Protein AF-H0JUV0-F1 (afdb_monomer_lite)

Organism: NCBI:txid1114960

Sequence (182 aa):
MLGAEAAGIVRSAPEGSGLTAGQRVAVLSIDGSWQQTVALPRELVFPLPDRVSLTAGAGMLMNYFTAHFALDERARYRAGETVLAHGAPGGRAVVLGFTGGSIPTVKVNRLLLKNISVVGAGWGEYLRTDPGYPARQWAALEPLLRDGTLVVPEPPSIPSTKLRQHCVRSRTVPRPARSRST

pLDDT: mean 79.39, std 16.78, range [32.88, 98.0]

Secondary structure (DSSP, 8-state):
---SEEEEE-----TTSS--TT-EEEEE-SS--SSS-----GGGEEEPPTTS-HHHHTTTHHHHHHHHIIIIIIT---TT----SS--TT-EEEEETTTTSSPPPP-HHHHHHTT-EEEEE-HHHHHHH-TTHHHHHHHHHHHHHHHTSSPPPPPPP--GGGHHHHHHHTT--PPPP-----

Radius of gyration: 19.92 Å; chains: 1; bounding box: 46×32×65 Å

Structure (mmCIF, N/CA/C/O backbone):
data_AF-H0JUV0-F1
#
_entry.id   AF-H0JUV0-F1
#
loop_
_atom_site.group_PDB
_atom_site.id
_atom_site.type_symbol
_atom_site.label_atom_id
_atom_site.label_alt_id
_atom_site.label_comp_id
_atom_site.label_asym_id
_atom_site.label_entity_id
_atom_site.label_seq_id
_atom_site.pdbx_PDB_ins_code
_atom_site.Cartn_x
_atom_site.Cartn_y
_atom_site.Cartn_z
_atom_site.occupancy
_atom_site.B_iso_or_equiv
_atom_site.auth_seq_id
_atom_site.auth_comp_id
_atom_site.auth_asym_id
_atom_site.auth_atom_id
_atom_site.pdbx_PDB_model_num
ATOM 1 N N . MET A 1 1 ? 19.197 -5.382 -0.660 1.00 59.19 1 MET A N 1
ATOM 2 C CA . MET A 1 1 ? 19.371 -3.975 -1.130 1.00 59.19 1 MET A CA 1
ATOM 3 C C . MET A 1 1 ? 18.237 -3.129 -0.536 1.00 59.19 1 MET A C 1
ATOM 5 O O . MET A 1 1 ? 17.328 -3.713 0.029 1.00 59.19 1 MET A O 1
ATOM 9 N N . LEU A 1 2 ? 18.273 -1.789 -0.553 1.00 80.00 2 LEU A N 1
ATOM 10 C CA . LEU A 1 2 ? 17.187 -0.978 0.044 1.00 80.00 2 LEU A CA 1
ATOM 11 C C . LEU A 1 2 ? 16.035 -0.746 -0.949 1.00 80.00 2 LEU A C 1
ATOM 13 O O . LEU A 1 2 ? 16.262 -0.747 -2.156 1.00 80.00 2 LEU A O 1
ATOM 17 N N . GLY A 1 3 ? 14.830 -0.518 -0.420 1.00 80.19 3 GLY A N 1
ATOM 18 C CA . GLY A 1 3 ? 13.626 -0.171 -1.184 1.00 80.19 3 GLY A CA 1
ATOM 19 C C . GLY A 1 3 ? 12.620 -1.316 -1.270 1.00 80.19 3 GLY A C 1
ATOM 20 O O . GLY A 1 3 ? 12.965 -2.382 -1.752 1.00 80.19 3 GLY A O 1
ATOM 21 N N . ALA A 1 4 ? 11.394 -1.098 -0.789 1.00 88.00 4 ALA A N 1
ATOM 22 C CA . ALA A 1 4 ? 10.350 -2.128 -0.750 1.00 88.00 4 ALA A CA 1
ATOM 23 C C . ALA A 1 4 ? 9.384 -2.060 -1.944 1.00 88.00 4 ALA A C 1
ATOM 25 O O . ALA A 1 4 ? 8.810 -3.070 -2.348 1.00 88.00 4 ALA A O 1
ATOM 26 N N . GLU A 1 5 ? 9.243 -0.885 -2.548 1.00 92.69 5 GLU A N 1
ATOM 27 C CA . GLU A 1 5 ? 8.343 -0.605 -3.664 1.00 92.69 5 GLU A CA 1
ATOM 28 C C . GLU A 1 5 ? 8.949 0.463 -4.582 1.00 92.69 5 GLU A C 1
ATOM 30 O O . GLU A 1 5 ? 9.903 1.151 -4.199 1.00 92.69 5 GLU A O 1
ATOM 35 N N . ALA A 1 6 ? 8.448 0.554 -5.811 1.00 94.56 6 ALA A N 1
ATOM 36 C CA . ALA A 1 6 ? 8.805 1.593 -6.775 1.00 94.56 6 ALA A CA 1
ATOM 37 C C . ALA A 1 6 ? 7.724 1.722 -7.853 1.00 94.56 6 ALA A C 1
ATOM 39 O O . ALA A 1 6 ? 6.806 0.910 -7.932 1.00 94.56 6 ALA A O 1
ATOM 40 N N . ALA A 1 7 ? 7.868 2.713 -8.728 1.00 96.50 7 ALA A N 1
ATOM 41 C CA . ALA A 1 7 ? 7.126 2.785 -9.976 1.00 96.50 7 ALA A CA 1
ATOM 42 C C . ALA A 1 7 ? 8.050 3.173 -11.127 1.00 96.50 7 ALA A C 1
ATOM 44 O O . ALA A 1 7 ? 9.085 3.816 -10.935 1.00 96.50 7 ALA A O 1
ATOM 45 N N . GLY A 1 8 ? 7.683 2.754 -12.331 1.00 96.31 8 GLY A N 1
ATOM 46 C CA . GLY A 1 8 ? 8.484 2.975 -13.522 1.00 96.31 8 GLY A CA 1
ATOM 47 C C . GLY A 1 8 ? 7.787 2.510 -14.790 1.00 96.31 8 GLY A C 1
ATOM 48 O O . GLY A 1 8 ? 6.564 2.392 -14.852 1.00 96.31 8 GLY A O 1
ATOM 49 N N . ILE A 1 9 ? 8.603 2.264 -15.809 1.00 97.94 9 ILE A N 1
ATOM 50 C CA . ILE A 1 9 ? 8.167 1.835 -17.132 1.00 97.94 9 ILE A CA 1
ATOM 51 C C . ILE A 1 9 ? 8.673 0.419 -17.388 1.00 97.94 9 ILE A C 1
ATOM 53 O O . ILE A 1 9 ? 9.847 0.121 -17.148 1.00 97.94 9 ILE A O 1
ATOM 57 N N . VAL A 1 10 ? 7.803 -0.445 -17.904 1.00 97.62 10 VAL A N 1
ATOM 58 C CA . VAL A 1 10 ? 8.180 -1.790 -18.340 1.00 97.62 10 VAL A CA 1
ATOM 59 C C . VAL A 1 10 ? 9.191 -1.672 -19.479 1.00 97.62 10 VAL A C 1
ATOM 61 O O . VAL A 1 10 ? 8.885 -1.152 -20.550 1.00 97.62 10 VAL A O 1
ATOM 64 N N . ARG A 1 11 ? 10.406 -2.176 -19.251 1.00 97.00 11 ARG A N 1
ATOM 65 C CA . ARG A 1 11 ? 11.440 -2.289 -20.291 1.00 97.00 11 ARG A CA 1
ATOM 66 C C . ARG A 1 11 ? 11.145 -3.455 -21.237 1.00 97.00 11 ARG A C 1
ATOM 68 O O . ARG A 1 11 ? 11.252 -3.311 -22.447 1.00 97.00 11 ARG A O 1
ATOM 75 N N . SER A 1 12 ? 10.789 -4.602 -20.670 1.00 96.38 12 SER A N 1
ATOM 76 C CA . SER A 1 12 ? 10.478 -5.845 -21.375 1.00 96.38 12 SER A CA 1
ATOM 77 C C . SER A 1 12 ? 9.688 -6.763 -20.447 1.00 96.38 12 SER A C 1
ATOM 79 O O . SER A 1 12 ? 9.894 -6.719 -19.233 1.00 96.38 12 SER A O 1
ATOM 81 N N . ALA A 1 13 ? 8.837 -7.617 -21.008 1.00 95.19 13 ALA A N 1
ATOM 82 C CA . ALA A 1 13 ? 8.110 -8.638 -20.265 1.00 95.19 13 ALA A CA 1
ATOM 83 C C . ALA A 1 13 ? 7.987 -9.919 -21.111 1.00 95.19 13 ALA A C 1
ATOM 85 O O . ALA A 1 13 ? 7.969 -9.816 -22.340 1.00 95.19 13 ALA A O 1
ATOM 86 N N . PRO A 1 14 ? 7.912 -11.109 -20.487 1.00 93.19 14 PRO A N 1
ATOM 87 C CA . PRO A 1 14 ? 7.635 -12.348 -21.205 1.00 93.19 14 PRO A CA 1
ATOM 88 C C . PRO A 1 14 ? 6.289 -12.294 -21.934 1.00 93.19 14 PRO A C 1
ATOM 90 O O . PRO A 1 14 ? 5.345 -11.638 -21.476 1.00 93.19 14 PRO A O 1
ATOM 93 N N . GLU A 1 15 ? 6.186 -13.023 -23.043 1.00 92.38 15 GLU A N 1
ATOM 94 C CA . GLU A 1 15 ? 4.919 -13.220 -23.745 1.00 92.38 15 GLU A CA 1
ATOM 95 C C . GLU A 1 15 ? 3.877 -13.862 -22.811 1.00 92.38 15 GLU A C 1
ATOM 97 O O . GLU A 1 15 ? 4.215 -14.627 -21.909 1.00 92.38 15 GLU A O 1
ATOM 102 N N . GLY A 1 16 ? 2.605 -13.488 -22.962 1.00 91.00 16 GLY A N 1
ATOM 103 C CA . GLY A 1 16 ? 1.523 -13.966 -22.093 1.00 91.00 16 GLY A CA 1
ATOM 104 C C . GLY A 1 16 ? 1.468 -13.328 -20.697 1.00 91.00 16 GLY A C 1
ATOM 105 O O . GLY A 1 16 ? 0.508 -13.556 -19.968 1.00 91.00 16 GLY A O 1
ATOM 106 N N . SER A 1 17 ? 2.425 -12.467 -20.324 1.00 91.75 17 SER A N 1
ATOM 107 C CA . SER A 1 17 ? 2.392 -11.755 -19.033 1.00 91.75 17 SER A CA 1
ATOM 108 C C . SER A 1 17 ? 1.276 -10.705 -18.930 1.00 91.75 17 SER A C 1
ATOM 110 O O . SER A 1 17 ? 0.960 -10.238 -17.835 1.00 91.75 17 SER A O 1
ATOM 112 N N . GLY A 1 18 ? 0.689 -10.284 -20.054 1.00 93.25 18 GLY A N 1
ATOM 113 C CA . GLY A 1 18 ? -0.267 -9.173 -20.095 1.00 93.25 18 GLY A CA 1
ATOM 114 C C . GLY A 1 18 ? 0.359 -7.806 -19.783 1.00 93.25 18 GLY A C 1
ATOM 115 O O . GLY A 1 18 ? -0.373 -6.869 -19.473 1.00 93.25 18 GLY A O 1
ATOM 116 N N . LEU A 1 19 ? 1.693 -7.699 -19.830 1.00 95.25 19 LEU A N 1
ATOM 117 C CA . LEU A 1 19 ? 2.434 -6.443 -19.735 1.00 95.25 19 LEU A CA 1
ATOM 118 C C . LEU A 1 19 ? 3.087 -6.115 -21.077 1.00 95.25 19 LEU A C 1
ATOM 120 O O . LEU A 1 19 ? 3.585 -7.005 -21.766 1.00 95.25 19 LEU A O 1
ATOM 124 N N . THR A 1 20 ? 3.142 -4.832 -21.420 1.00 95.50 20 THR A N 1
ATOM 125 C CA . THR A 1 20 ? 3.780 -4.354 -22.656 1.00 95.50 20 THR A CA 1
ATOM 126 C C . THR A 1 20 ? 4.943 -3.420 -22.352 1.00 95.50 20 THR A C 1
ATOM 128 O O . THR A 1 20 ? 4.887 -2.631 -21.410 1.00 95.50 20 THR A O 1
ATOM 131 N N . ALA A 1 21 ? 6.001 -3.458 -23.167 1.00 96.38 21 ALA A N 1
ATOM 132 C CA . ALA A 1 21 ? 7.071 -2.466 -23.077 1.00 96.38 21 ALA A CA 1
ATOM 133 C C . ALA A 1 21 ? 6.501 -1.041 -23.219 1.00 96.38 21 ALA A C 1
ATOM 135 O O . ALA A 1 21 ? 5.578 -0.810 -23.999 1.00 96.38 21 ALA A O 1
ATOM 136 N N . GLY A 1 22 ? 7.015 -0.093 -22.435 1.00 96.44 22 GLY A N 1
ATOM 137 C CA . GLY A 1 22 ? 6.479 1.270 -22.363 1.00 96.44 22 GLY A CA 1
ATOM 138 C C . GLY A 1 22 ? 5.310 1.448 -21.384 1.00 96.44 22 GLY A C 1
ATOM 139 O O . GLY A 1 22 ? 4.966 2.582 -21.055 1.00 96.44 22 GLY A O 1
ATOM 140 N N . GLN A 1 23 ? 4.731 0.364 -20.858 1.00 97.31 23 GLN A N 1
ATOM 141 C CA . GLN A 1 23 ? 3.633 0.447 -19.898 1.00 97.31 23 GLN A CA 1
ATOM 142 C C . GLN A 1 23 ? 4.101 0.987 -18.545 1.00 97.31 23 GLN A C 1
ATOM 144 O O . GLN A 1 23 ? 5.154 0.608 -18.029 1.00 97.31 23 GLN A O 1
ATOM 149 N N . ARG A 1 24 ? 3.280 1.852 -17.949 1.00 98.00 24 ARG A N 1
ATOM 150 C CA . ARG A 1 24 ? 3.493 2.417 -16.615 1.00 98.00 24 ARG A CA 1
ATOM 151 C C . ARG A 1 24 ? 3.074 1.397 -15.564 1.00 98.00 24 ARG A C 1
ATOM 153 O O . ARG A 1 24 ? 1.977 0.846 -15.647 1.00 98.00 24 ARG A O 1
ATOM 160 N N . VAL A 1 25 ? 3.935 1.144 -14.586 1.00 97.81 25 VAL A N 1
ATOM 161 C CA . VAL A 1 25 ? 3.686 0.157 -13.529 1.00 97.81 25 VAL A CA 1
ATOM 162 C C . VAL A 1 25 ? 4.175 0.652 -12.174 1.00 97.81 25 VAL A C 1
ATOM 164 O O . VAL A 1 25 ? 5.188 1.347 -12.088 1.00 97.81 25 VAL A O 1
ATOM 167 N N . ALA A 1 26 ? 3.475 0.252 -11.117 1.00 97.06 26 ALA A N 1
ATOM 168 C CA . ALA A 1 26 ? 4.000 0.222 -9.758 1.00 97.06 26 ALA A CA 1
ATOM 169 C C . ALA A 1 26 ? 4.385 -1.221 -9.409 1.00 97.06 26 ALA A C 1
ATOM 171 O O . ALA A 1 26 ? 3.812 -2.172 -9.945 1.00 97.06 26 ALA A O 1
ATOM 172 N N . VAL A 1 27 ? 5.378 -1.399 -8.542 1.00 95.88 27 VAL A N 1
ATOM 173 C CA . VAL A 1 27 ? 5.924 -2.718 -8.223 1.00 95.88 27 VAL A CA 1
ATOM 174 C C . VAL A 1 27 ? 6.177 -2.908 -6.736 1.00 95.88 27 VAL A C 1
ATOM 176 O O . VAL A 1 27 ? 6.654 -1.998 -6.053 1.00 95.88 27 VAL A O 1
ATOM 179 N N . LEU A 1 28 ? 5.915 -4.122 -6.254 1.00 92.00 28 LEU A N 1
ATOM 180 C CA . LEU A 1 28 ? 6.365 -4.596 -4.948 1.00 92.00 28 LEU A CA 1
ATOM 181 C C . LEU A 1 28 ? 7.639 -5.419 -5.127 1.00 92.00 28 LEU A C 1
ATOM 183 O O . LEU A 1 28 ? 7.679 -6.372 -5.892 1.00 92.00 28 LEU A O 1
ATOM 187 N N . SER A 1 29 ? 8.686 -5.063 -4.399 1.00 85.12 29 SER A N 1
ATOM 188 C CA . SER A 1 29 ? 9.952 -5.811 -4.400 1.00 85.12 29 SER A CA 1
ATOM 189 C C . SER A 1 29 ? 10.299 -6.370 -3.025 1.00 85.12 29 SER A C 1
ATOM 191 O O . SER A 1 29 ? 11.038 -7.342 -2.941 1.00 85.12 29 SER A O 1
ATOM 193 N N . ILE A 1 30 ? 9.721 -5.796 -1.958 1.00 73.62 30 ILE A N 1
ATOM 194 C CA . ILE A 1 30 ? 10.026 -6.042 -0.538 1.00 73.62 30 ILE A CA 1
ATOM 195 C C . ILE A 1 30 ? 11.449 -5.596 -0.164 1.00 73.62 30 ILE A C 1
ATOM 197 O O . ILE A 1 30 ? 11.623 -4.925 0.857 1.00 73.62 30 ILE A O 1
ATOM 201 N N . ASP A 1 31 ? 12.436 -5.857 -1.017 1.00 79.94 31 ASP A N 1
ATOM 202 C CA . ASP A 1 31 ? 13.761 -5.264 -0.968 1.00 79.94 31 ASP A CA 1
ATOM 203 C C . ASP A 1 31 ? 14.329 -4.965 -2.372 1.00 79.94 31 ASP A C 1
ATOM 205 O O . ASP A 1 31 ? 13.931 -5.515 -3.395 1.00 79.94 31 ASP A O 1
ATOM 209 N N . GLY A 1 32 ? 15.292 -4.048 -2.417 1.00 83.88 32 GLY A N 1
ATOM 210 C CA . GLY A 1 32 ? 16.086 -3.781 -3.606 1.00 83.88 32 GLY A CA 1
ATOM 211 C C . GLY A 1 32 ? 15.534 -2.817 -4.645 1.00 83.88 32 GLY A C 1
ATOM 212 O O . GLY A 1 32 ? 16.269 -2.543 -5.583 1.00 83.88 32 GLY A O 1
ATOM 213 N N . SER A 1 33 ? 14.357 -2.206 -4.508 1.00 87.31 33 SER A N 1
ATOM 214 C CA . SER A 1 33 ? 13.855 -1.283 -5.546 1.00 87.31 33 SER A CA 1
ATOM 215 C C . SER A 1 33 ? 14.682 -0.004 -5.775 1.00 87.31 33 SER A C 1
ATOM 217 O O . SER A 1 33 ? 14.463 0.681 -6.774 1.00 87.31 33 SER A O 1
ATOM 219 N N . TRP A 1 34 ? 15.645 0.342 -4.910 1.00 88.38 34 TRP A N 1
ATOM 220 C CA . TRP A 1 34 ? 16.494 1.537 -5.065 1.00 88.38 34 TRP A CA 1
ATOM 221 C C . TRP A 1 34 ? 17.596 1.357 -6.118 1.00 88.38 34 TRP A C 1
ATOM 223 O O . TRP A 1 34 ? 18.791 1.333 -5.816 1.00 88.38 34 TRP A O 1
ATOM 233 N N . GLN A 1 35 ? 17.177 1.238 -7.371 1.00 87.88 35 GLN A N 1
ATOM 234 C CA . GLN A 1 35 ? 18.019 0.954 -8.527 1.00 87.88 35 GLN A CA 1
ATOM 235 C C . GLN A 1 35 ? 17.319 1.395 -9.816 1.00 87.88 35 GLN A C 1
ATOM 237 O O . GLN A 1 35 ? 16.124 1.670 -9.829 1.00 87.88 35 GLN A O 1
ATOM 242 N N . GLN A 1 36 ? 18.063 1.467 -10.920 1.00 88.88 36 GLN A N 1
ATOM 243 C CA . GLN A 1 36 ? 17.510 1.915 -12.204 1.00 88.88 36 GLN A CA 1
ATOM 244 C C . GLN A 1 36 ? 16.679 0.845 -12.919 1.00 88.88 36 GLN A C 1
ATOM 246 O O . GLN A 1 36 ? 15.925 1.157 -13.838 1.00 88.88 36 GLN A O 1
ATOM 251 N N . THR A 1 37 ? 16.854 -0.432 -12.586 1.00 91.62 37 THR A N 1
ATOM 252 C CA . THR A 1 37 ? 16.128 -1.540 -13.214 1.00 91.62 37 THR A CA 1
ATOM 253 C C . THR A 1 37 ? 15.977 -2.666 -12.205 1.00 91.62 37 THR A C 1
ATOM 255 O O . THR A 1 37 ? 16.928 -2.989 -11.501 1.00 91.62 37 THR A O 1
ATOM 258 N N . VAL A 1 38 ? 14.781 -3.246 -12.145 1.00 93.31 38 VAL A N 1
ATOM 259 C CA . VAL A 1 38 ? 14.446 -4.383 -11.288 1.00 93.31 38 VAL A CA 1
ATOM 260 C C . VAL A 1 38 ? 13.676 -5.408 -12.119 1.00 93.31 38 VAL A C 1
ATOM 262 O O . VAL A 1 38 ? 12.861 -5.031 -12.961 1.00 93.31 38 VAL A O 1
ATOM 265 N N . ALA A 1 39 ? 13.960 -6.691 -11.909 1.00 92.81 39 ALA A N 1
ATOM 266 C CA . ALA A 1 39 ? 13.211 -7.797 -12.491 1.00 92.81 39 ALA A CA 1
ATOM 267 C C . ALA A 1 39 ? 12.357 -8.425 -11.389 1.00 92.81 39 ALA A C 1
ATOM 269 O O . ALA A 1 39 ? 12.876 -8.742 -10.320 1.00 92.81 39 ALA A O 1
ATOM 270 N N . LEU A 1 40 ? 11.056 -8.560 -11.636 1.00 92.44 40 LEU A N 1
ATOM 271 C CA . LEU A 1 40 ? 10.093 -9.042 -10.653 1.00 92.44 40 LEU A CA 1
ATOM 272 C C . LEU A 1 40 ? 9.132 -10.041 -11.295 1.00 92.44 40 LEU A C 1
ATOM 274 O O . LEU A 1 40 ? 8.855 -9.935 -12.494 1.00 92.44 40 LEU A O 1
ATOM 278 N N . PRO A 1 41 ? 8.610 -10.991 -10.505 1.00 91.62 41 PRO A N 1
ATOM 279 C CA . PRO A 1 41 ? 7.530 -11.855 -10.951 1.00 91.62 41 PRO A CA 1
ATOM 280 C C . PRO A 1 41 ? 6.273 -11.014 -11.239 1.00 91.62 41 PRO A C 1
ATOM 282 O O . PRO A 1 41 ? 6.041 -9.971 -10.619 1.00 91.62 41 PRO A O 1
ATOM 285 N N . ARG A 1 42 ? 5.468 -11.445 -12.217 1.00 91.31 42 ARG A N 1
ATOM 286 C CA . ARG A 1 42 ? 4.319 -10.693 -12.759 1.00 91.31 42 ARG A CA 1
ATOM 287 C C . ARG A 1 42 ? 3.268 -10.363 -11.692 1.00 91.31 42 ARG A C 1
ATOM 289 O O . ARG A 1 42 ? 2.547 -9.373 -11.810 1.00 91.31 42 ARG A O 1
ATOM 296 N N . GLU A 1 43 ? 3.181 -11.172 -10.651 1.00 90.69 43 GLU A N 1
ATOM 297 C CA . GLU A 1 43 ? 2.244 -11.042 -9.535 1.00 90.69 43 GLU A CA 1
ATOM 298 C C . GLU A 1 43 ? 2.550 -9.819 -8.659 1.00 90.69 43 GLU A C 1
ATOM 300 O O . GLU A 1 43 ? 1.677 -9.339 -7.938 1.00 90.69 43 GLU A O 1
ATOM 305 N N . LEU A 1 44 ? 3.774 -9.290 -8.748 1.00 93.00 44 LEU A N 1
ATOM 306 C CA . LEU A 1 44 ? 4.230 -8.118 -8.004 1.00 93.00 44 LEU A CA 1
ATOM 307 C C . LEU A 1 44 ? 4.330 -6.854 -8.871 1.00 93.00 44 LEU A C 1
ATOM 309 O O . LEU A 1 44 ? 4.899 -5.850 -8.436 1.00 93.00 44 LEU A O 1
ATOM 313 N N . VAL A 1 45 ? 3.794 -6.900 -10.095 1.00 95.56 45 VAL A N 1
ATOM 314 C CA . VAL A 1 45 ? 3.811 -5.794 -11.056 1.00 95.56 45 VAL A CA 1
ATOM 315 C C . VAL A 1 45 ? 2.381 -5.370 -11.374 1.00 95.56 45 VAL A C 1
ATOM 317 O O . VAL A 1 45 ? 1.584 -6.150 -11.899 1.00 95.56 45 VAL A O 1
ATOM 320 N N . PHE A 1 46 ? 2.069 -4.111 -11.080 1.00 97.00 46 PHE A N 1
ATOM 321 C CA . PHE A 1 46 ? 0.717 -3.565 -11.119 1.00 97.00 46 PHE A CA 1
ATOM 322 C C . PHE A 1 46 ? 0.624 -2.449 -12.169 1.00 97.00 46 PHE A C 1
ATOM 324 O O . PHE A 1 46 ? 1.312 -1.433 -12.026 1.00 97.00 46 PHE A O 1
ATOM 331 N N . PRO A 1 47 ? -0.194 -2.606 -13.230 1.00 97.06 47 PRO A N 1
ATOM 332 C CA . PRO A 1 47 ? -0.429 -1.562 -14.228 1.00 97.06 47 PRO A CA 1
ATOM 333 C C . PRO A 1 47 ? -0.916 -0.269 -13.585 1.00 97.06 47 PRO A C 1
ATOM 335 O O . PRO A 1 47 ? -1.964 -0.262 -12.952 1.00 97.06 47 PRO A O 1
ATOM 338 N N . LEU A 1 48 ? -0.175 0.822 -13.754 1.00 96.75 48 LEU A N 1
ATOM 339 C CA . LEU A 1 48 ? -0.486 2.088 -13.105 1.00 96.75 48 LEU A CA 1
ATOM 340 C C . LEU A 1 48 ? -1.441 2.919 -13.979 1.00 96.75 48 LEU A C 1
ATOM 342 O O . LEU A 1 48 ? -1.072 3.238 -15.113 1.00 96.75 48 LEU A O 1
ATOM 346 N N . PRO A 1 49 ? -2.626 3.321 -13.480 1.00 96.00 49 PRO A N 1
ATOM 347 C CA . PRO A 1 49 ? -3.536 4.185 -14.228 1.00 96.00 49 PRO A CA 1
ATOM 348 C C . PRO A 1 49 ? -2.905 5.541 -14.574 1.00 96.00 49 PRO A C 1
ATOM 350 O O . PRO A 1 49 ? -2.081 6.069 -13.822 1.00 96.00 49 PRO A O 1
ATOM 353 N N . ASP A 1 50 ? -3.333 6.154 -15.680 1.00 94.44 50 ASP A N 1
ATOM 354 C CA . ASP A 1 50 ? -2.803 7.443 -16.170 1.00 94.44 50 ASP A CA 1
ATOM 355 C C . ASP A 1 50 ? -2.914 8.585 -15.158 1.00 94.44 50 ASP A C 1
ATOM 357 O O . ASP A 1 50 ? -2.063 9.472 -15.117 1.00 94.44 50 ASP A O 1
ATOM 361 N N . ARG A 1 51 ? -3.920 8.520 -14.284 1.00 94.06 51 ARG A N 1
ATOM 362 C CA . ARG A 1 51 ? -4.163 9.523 -13.241 1.00 94.06 51 ARG A CA 1
ATOM 363 C C . ARG A 1 51 ? -3.180 9.478 -12.077 1.00 94.06 51 ARG A C 1
ATOM 365 O O . ARG A 1 51 ? -3.066 10.465 -11.359 1.00 94.06 51 ARG A O 1
ATOM 372 N N . VAL A 1 52 ? -2.485 8.363 -11.868 1.00 96.00 52 VAL A N 1
ATOM 373 C CA . VAL A 1 52 ? -1.512 8.232 -10.778 1.00 96.00 52 VAL A CA 1
ATOM 374 C C . VAL A 1 52 ? -0.132 8.445 -11.363 1.00 96.00 52 VAL A C 1
ATOM 376 O O . VAL A 1 52 ? 0.287 7.653 -12.200 1.00 96.00 52 VAL A O 1
ATOM 379 N N . SER A 1 53 ? 0.587 9.494 -10.963 1.00 96.44 53 SER A N 1
ATOM 380 C CA . SER A 1 53 ? 1.946 9.742 -11.460 1.00 96.44 53 SER A CA 1
ATOM 381 C C . SER A 1 53 ? 2.917 8.627 -11.048 1.00 96.44 53 SER A C 1
ATOM 383 O O . SER A 1 53 ? 2.652 7.854 -10.130 1.00 96.44 53 SER A O 1
ATOM 385 N N . LEU A 1 54 ? 4.085 8.547 -11.698 1.00 95.88 54 LEU A N 1
ATOM 386 C CA . LEU A 1 54 ? 5.127 7.603 -11.270 1.00 95.88 54 LEU A CA 1
ATOM 387 C C . LEU A 1 54 ? 5.667 7.941 -9.871 1.00 95.88 54 LEU A C 1
ATOM 389 O O . LEU A 1 54 ? 6.035 7.044 -9.123 1.00 95.88 54 LEU A O 1
ATOM 393 N N . THR A 1 55 ? 5.691 9.218 -9.492 1.00 93.56 55 THR A N 1
ATOM 394 C CA . THR A 1 55 ? 6.173 9.652 -8.176 1.00 93.56 55 THR A CA 1
ATOM 395 C C . THR A 1 55 ? 5.212 9.212 -7.074 1.00 93.56 55 THR A C 1
ATOM 397 O O . THR A 1 55 ? 5.641 8.591 -6.103 1.00 93.56 55 THR A O 1
ATOM 400 N N . ALA A 1 56 ? 3.910 9.433 -7.266 1.00 92.31 56 ALA A N 1
ATOM 401 C CA . ALA A 1 56 ? 2.863 8.925 -6.385 1.00 92.31 56 ALA A CA 1
ATOM 402 C C . ALA A 1 56 ? 2.838 7.385 -6.352 1.00 92.31 56 ALA A C 1
ATOM 404 O O . ALA A 1 56 ? 2.805 6.776 -5.281 1.00 92.31 56 ALA A O 1
ATOM 405 N N . GLY A 1 57 ? 2.943 6.746 -7.523 1.00 93.12 57 GLY A N 1
ATOM 406 C CA . GLY A 1 57 ? 2.986 5.290 -7.664 1.00 93.12 57 GLY A CA 1
ATOM 407 C C . GLY A 1 57 ? 4.148 4.628 -6.915 1.00 93.12 57 GLY A C 1
ATOM 408 O O . GLY A 1 57 ? 4.019 3.499 -6.450 1.00 93.12 57 GLY A O 1
ATOM 409 N N . ALA A 1 58 ? 5.271 5.330 -6.748 1.00 92.00 58 ALA A N 1
ATOM 410 C CA . ALA A 1 58 ? 6.456 4.796 -6.082 1.00 92.00 58 ALA A CA 1
ATOM 411 C C . ALA A 1 58 ? 6.320 4.647 -4.557 1.00 92.00 58 ALA A C 1
ATOM 413 O O . ALA A 1 58 ? 7.180 4.010 -3.955 1.00 92.00 58 ALA A O 1
ATOM 414 N N . GLY A 1 59 ? 5.288 5.225 -3.933 1.00 87.50 59 GLY A N 1
ATOM 415 C CA . GLY A 1 59 ? 5.065 5.155 -2.481 1.00 87.50 59 GLY A CA 1
ATOM 416 C C . GLY A 1 59 ? 3.658 4.713 -2.080 1.00 87.50 59 GLY A C 1
ATOM 417 O O . GLY A 1 59 ? 3.242 4.957 -0.944 1.00 87.50 59 GLY A O 1
ATOM 418 N N . MET A 1 60 ? 2.879 4.154 -3.009 1.00 90.06 60 MET A N 1
ATOM 419 C CA . MET A 1 60 ? 1.469 3.854 -2.754 1.00 90.06 60 MET A CA 1
ATOM 420 C C . MET A 1 60 ? 1.200 2.402 -2.357 1.00 90.06 60 MET A C 1
ATOM 422 O O . MET A 1 60 ? 0.298 2.157 -1.565 1.00 90.06 60 MET A O 1
ATOM 426 N N . LEU A 1 61 ? 1.921 1.412 -2.879 1.00 91.00 61 LEU A N 1
ATOM 427 C CA . LEU A 1 61 ? 1.493 0.017 -2.744 1.00 91.00 61 LEU A CA 1
ATOM 428 C C . LEU A 1 61 ? 1.565 -0.435 -1.289 1.00 91.00 61 LEU A C 1
ATOM 430 O O . LEU A 1 61 ? 0.562 -0.898 -0.751 1.00 91.00 61 LEU A O 1
ATOM 434 N N . MET A 1 62 ? 2.692 -0.212 -0.612 1.00 86.44 62 MET A N 1
ATOM 435 C CA . MET A 1 62 ? 2.856 -0.586 0.798 1.00 86.44 62 MET A CA 1
ATOM 436 C C . MET A 1 62 ? 1.801 0.085 1.682 1.00 86.44 62 MET A C 1
ATOM 438 O O . MET A 1 62 ? 1.191 -0.563 2.535 1.00 86.44 62 MET A O 1
ATOM 442 N N . ASN A 1 63 ? 1.561 1.377 1.465 1.00 82.12 63 ASN A N 1
ATOM 443 C CA . ASN A 1 63 ? 0.644 2.169 2.279 1.00 82.12 63 ASN A CA 1
ATOM 444 C C . ASN A 1 63 ? -0.815 1.758 2.056 1.00 82.12 63 ASN A C 1
ATOM 446 O O . ASN A 1 63 ? -1.542 1.482 3.012 1.00 82.12 63 ASN A O 1
ATOM 450 N N . TYR A 1 64 ? -1.239 1.680 0.798 1.00 87.12 64 TYR A N 1
ATOM 451 C CA . TYR A 1 64 ? -2.639 1.469 0.451 1.00 87.12 64 TYR A CA 1
ATOM 452 C C . TYR A 1 64 ? -3.035 -0.005 0.534 1.00 87.12 64 TYR A C 1
ATOM 454 O O . TYR A 1 64 ? -4.155 -0.291 0.949 1.00 87.12 64 TYR A O 1
ATOM 462 N N . PHE A 1 65 ? -2.129 -0.951 0.268 1.00 90.88 65 PHE A N 1
ATOM 463 C CA . PHE A 1 65 ? -2.393 -2.363 0.562 1.00 90.88 65 PHE A CA 1
ATOM 464 C C . PHE A 1 65 ? -2.472 -2.605 2.068 1.00 90.88 65 PHE A C 1
ATOM 466 O O . PHE A 1 65 ? -3.370 -3.311 2.526 1.00 90.88 65 PHE A O 1
ATOM 473 N N . THR A 1 66 ? -1.616 -1.966 2.868 1.00 83.12 66 THR A N 1
ATOM 474 C CA . THR A 1 66 ? -1.732 -2.057 4.331 1.00 83.12 66 THR A CA 1
ATOM 475 C C . THR A 1 66 ? -3.051 -1.460 4.823 1.00 83.12 66 THR A C 1
ATOM 477 O O . THR A 1 66 ? -3.721 -2.078 5.648 1.00 83.12 66 THR A O 1
ATOM 480 N N . ALA A 1 67 ? -3.461 -0.297 4.305 1.00 81.44 67 ALA A N 1
ATOM 481 C CA . ALA A 1 67 ? -4.730 0.334 4.666 1.00 81.44 67 ALA A CA 1
ATOM 482 C C . ALA A 1 67 ? -5.944 -0.503 4.230 1.00 81.44 67 ALA A C 1
ATOM 484 O O . ALA A 1 67 ? -6.846 -0.727 5.034 1.00 81.44 67 ALA A O 1
ATOM 485 N N . HIS A 1 68 ? -5.941 -1.024 3.000 1.00 86.94 68 HIS A N 1
ATOM 486 C CA . HIS A 1 68 ? -6.980 -1.924 2.502 1.00 86.94 68 HIS A CA 1
ATOM 487 C C . HIS A 1 68 ? -7.097 -3.161 3.393 1.00 86.94 68 HIS A C 1
ATOM 489 O O . HIS A 1 68 ? -8.179 -3.478 3.866 1.00 86.94 68 HIS A O 1
ATOM 495 N N . PHE A 1 69 ? -5.981 -3.831 3.691 1.00 85.69 69 PHE A N 1
ATOM 496 C CA . PHE A 1 69 ? -5.963 -4.981 4.597 1.00 85.69 69 PHE A CA 1
ATOM 497 C C . PHE A 1 69 ? -6.493 -4.626 5.995 1.00 85.69 69 PHE A C 1
ATOM 499 O O . PHE A 1 69 ? -7.281 -5.367 6.583 1.00 85.69 69 PHE A O 1
ATOM 506 N N . ALA A 1 70 ? -6.083 -3.479 6.537 1.00 80.69 70 ALA A N 1
ATOM 507 C CA . ALA A 1 70 ? -6.530 -3.011 7.843 1.00 80.69 70 ALA A CA 1
ATOM 508 C C . ALA A 1 70 ? -8.050 -2.818 7.902 1.00 80.69 70 ALA A C 1
ATOM 510 O O . ALA A 1 70 ? -8.682 -3.208 8.884 1.00 80.69 70 ALA A O 1
ATOM 511 N N . LEU A 1 71 ? -8.625 -2.208 6.868 1.00 80.12 71 LEU A N 1
ATOM 512 C CA . LEU A 1 71 ? -10.041 -1.861 6.823 1.00 80.12 71 LEU A CA 1
ATOM 513 C C . LEU A 1 71 ? -10.911 -3.058 6.442 1.00 80.12 71 LEU A C 1
ATOM 515 O O . LEU A 1 71 ? -11.894 -3.339 7.124 1.00 80.12 71 LEU A O 1
ATOM 519 N N . ASP A 1 72 ? -10.527 -3.781 5.400 1.00 84.06 72 ASP A N 1
ATOM 520 C CA . ASP A 1 72 ? -11.324 -4.858 4.824 1.00 84.06 72 ASP A CA 1
ATOM 521 C C . ASP A 1 72 ? -11.189 -6.152 5.640 1.00 84.06 72 ASP A C 1
ATOM 523 O O . ASP A 1 72 ? -12.145 -6.626 6.250 1.00 84.06 72 ASP A O 1
ATOM 527 N N . GLU A 1 73 ? -9.971 -6.673 5.792 1.00 82.94 73 GLU A N 1
ATOM 528 C CA . GLU A 1 73 ? -9.766 -7.966 6.459 1.00 82.94 73 GLU A CA 1
ATOM 529 C C . GLU A 1 73 ? -9.858 -7.866 7.982 1.00 82.94 73 GLU A C 1
ATOM 531 O O . GLU A 1 73 ? -10.373 -8.763 8.663 1.00 82.94 73 GLU A O 1
ATOM 536 N N . ARG A 1 74 ? -9.299 -6.791 8.552 1.00 81.44 74 ARG A N 1
ATOM 537 C CA . ARG A 1 74 ? -9.104 -6.692 10.008 1.00 81.44 74 ARG A CA 1
ATOM 538 C C . ARG A 1 74 ? -10.227 -5.937 10.698 1.00 81.44 74 ARG A C 1
ATOM 540 O O . ARG A 1 74 ? -10.728 -6.424 11.711 1.00 81.44 74 ARG A O 1
ATOM 547 N N . ALA A 1 75 ? -10.644 -4.789 10.169 1.00 76.31 75 ALA A N 1
ATOM 548 C CA . ALA A 1 75 ? -11.775 -4.043 10.714 1.00 76.31 75 ALA A CA 1
ATOM 549 C C . ALA A 1 75 ? -13.131 -4.552 10.201 1.00 76.31 75 ALA A C 1
ATOM 551 O O . ALA A 1 75 ? -14.132 -4.343 10.898 1.00 76.31 75 ALA A O 1
ATOM 552 N N . ARG A 1 76 ? -13.152 -5.238 9.042 1.00 80.94 76 ARG A N 1
ATOM 553 C CA . ARG A 1 76 ? -14.368 -5.649 8.319 1.00 80.94 76 ARG A CA 1
ATOM 554 C C . ARG A 1 76 ? -15.325 -4.483 8.121 1.00 80.94 76 ARG A C 1
ATOM 556 O O . ARG A 1 76 ? -16.515 -4.591 8.420 1.00 80.94 76 ARG A O 1
ATOM 563 N N . TYR A 1 77 ? -14.749 -3.366 7.693 1.00 76.19 77 TYR A N 1
ATOM 564 C CA . TYR A 1 77 ? -15.443 -2.107 7.501 1.00 76.19 77 TYR A CA 1
ATOM 565 C C . TYR A 1 77 ? -16.588 -2.256 6.497 1.00 76.19 77 TYR A C 1
ATOM 567 O O . TYR A 1 77 ? -16.430 -2.878 5.445 1.00 76.19 77 TYR A O 1
ATOM 575 N N . ARG A 1 78 ? -17.735 -1.650 6.801 1.00 74.19 78 ARG A N 1
ATOM 576 C CA . ARG A 1 78 ? -18.878 -1.563 5.886 1.00 74.19 78 ARG A CA 1
ATOM 577 C C . ARG A 1 78 ? -19.203 -0.114 5.565 1.00 74.19 78 ARG A C 1
ATOM 579 O O . ARG A 1 78 ? -19.049 0.771 6.401 1.00 74.19 78 ARG A O 1
ATOM 586 N N . ALA A 1 79 ? -19.702 0.118 4.353 1.00 70.19 79 ALA A N 1
ATOM 587 C CA . ALA A 1 79 ? -20.170 1.436 3.945 1.00 70.19 79 ALA A CA 1
ATOM 588 C C . ALA A 1 79 ? -21.179 1.996 4.966 1.00 70.19 79 ALA A C 1
ATOM 590 O O . ALA A 1 79 ? -22.103 1.298 5.383 1.00 70.19 79 ALA A O 1
ATOM 591 N N . GLY A 1 80 ? -20.975 3.249 5.376 1.00 63.09 80 GLY A N 1
ATOM 592 C CA . GLY A 1 80 ? -21.774 3.910 6.411 1.00 63.09 80 GLY A CA 1
ATOM 593 C C . GLY A 1 80 ? -21.249 3.730 7.839 1.00 63.09 80 GLY A C 1
ATOM 594 O O . GLY A 1 80 ? -21.699 4.443 8.733 1.00 63.09 80 GLY A O 1
ATOM 595 N N . GLU A 1 81 ? -20.275 2.845 8.074 1.00 60.06 81 GLU A N 1
ATOM 596 C CA . GLU A 1 81 ? -19.557 2.808 9.349 1.00 60.06 81 GLU A CA 1
ATOM 597 C C . GLU A 1 81 ? -18.575 3.990 9.438 1.00 60.06 81 GLU A C 1
ATOM 599 O O . GLU A 1 81 ? -18.067 4.496 8.433 1.00 60.06 81 GLU A O 1
ATOM 604 N N . THR A 1 82 ? -18.276 4.443 10.653 1.00 54.03 82 THR A N 1
ATOM 605 C CA . THR A 1 82 ? -17.320 5.535 10.877 1.00 54.03 82 THR A CA 1
ATOM 606 C C . THR A 1 82 ? -15.965 4.962 11.269 1.00 54.03 82 THR A C 1
ATOM 608 O O . THR A 1 82 ? -15.845 4.271 12.282 1.00 54.03 82 THR A O 1
ATOM 611 N N . VAL A 1 83 ? -14.917 5.297 10.512 1.00 56.06 83 VAL A N 1
ATOM 612 C CA . VAL A 1 83 ? -13.530 5.008 10.901 1.00 56.06 83 VAL A CA 1
ATOM 613 C C . VAL A 1 83 ? -13.015 6.169 11.739 1.00 56.06 83 VAL A C 1
ATOM 615 O O . VAL A 1 83 ? -12.819 7.271 11.234 1.00 56.06 83 VAL A O 1
ATOM 618 N N . LEU A 1 84 ? -12.791 5.935 13.031 1.00 54.66 84 LEU A N 1
ATOM 619 C CA . LEU A 1 84 ? -12.229 6.945 13.921 1.00 54.66 84 LEU A CA 1
ATOM 620 C C . LEU A 1 84 ? -10.837 6.525 14.392 1.00 54.66 84 LEU A C 1
ATOM 622 O O . LEU A 1 84 ? -10.682 5.532 15.100 1.00 54.66 84 LEU A O 1
ATOM 626 N N . ALA A 1 85 ? -9.832 7.350 14.099 1.00 58.00 85 ALA A N 1
ATOM 627 C CA . ALA A 1 85 ? -8.461 7.172 14.588 1.00 58.00 85 ALA A CA 1
ATOM 628 C C . ALA A 1 85 ? -8.310 7.390 16.117 1.00 58.00 85 ALA A C 1
ATOM 630 O O . ALA A 1 85 ? -7.222 7.245 16.675 1.00 58.00 85 ALA A O 1
ATOM 631 N N . HIS A 1 86 ? -9.399 7.721 16.821 1.00 58.03 86 HIS A N 1
ATOM 632 C CA . HIS A 1 86 ? -9.431 8.047 18.248 1.00 58.03 86 HIS A CA 1
ATOM 633 C C . HIS A 1 86 ? -10.592 7.364 18.992 1.00 58.03 86 HIS A C 1
ATOM 635 O O . HIS A 1 86 ? -11.537 8.021 19.404 1.00 58.03 86 HIS A O 1
ATOM 641 N N . GLY A 1 87 ? -10.502 6.046 19.211 1.00 57.81 87 GLY A N 1
ATOM 642 C CA . GLY A 1 87 ? -11.215 5.293 20.264 1.00 57.81 87 GLY A CA 1
ATOM 643 C C . GLY A 1 87 ? -12.612 5.791 20.676 1.00 57.81 87 GLY A C 1
ATOM 644 O O . GLY A 1 87 ? -12.823 6.123 21.853 1.00 57.81 87 GLY A O 1
ATOM 645 N N . ALA A 1 88 ? -13.541 5.867 19.720 1.00 62.81 88 ALA A N 1
ATOM 646 C CA . ALA A 1 88 ? -14.953 6.151 19.977 1.00 62.81 88 ALA A CA 1
ATOM 647 C C . ALA A 1 88 ? -15.639 4.972 20.680 1.00 62.81 88 ALA A C 1
ATOM 649 O O . ALA A 1 88 ? -15.184 3.834 20.534 1.00 62.81 88 ALA A O 1
ATOM 650 N N . PRO A 1 89 ? -16.741 5.221 21.411 1.00 72.44 89 PRO A N 1
ATOM 651 C CA . PRO A 1 89 ? -17.615 4.154 21.879 1.00 72.44 89 PRO A CA 1
ATOM 652 C C . PRO A 1 89 ? -18.014 3.194 20.743 1.00 72.44 89 PRO A C 1
ATOM 654 O O . PRO A 1 89 ? -18.403 3.650 19.673 1.00 72.44 89 PRO A O 1
ATOM 657 N N . GLY A 1 90 ? -17.880 1.882 20.954 1.00 68.62 90 GLY A N 1
ATOM 658 C CA . GLY A 1 90 ? -18.181 0.828 19.974 1.00 68.62 90 GLY A CA 1
ATOM 659 C C . GLY A 1 90 ? -17.132 0.627 18.870 1.00 68.62 90 GLY A C 1
ATOM 660 O O . GLY A 1 90 ? -17.312 -0.229 18.006 1.00 68.62 90 GLY A O 1
ATOM 661 N N . GLY A 1 91 ? -16.045 1.407 18.862 1.00 68.94 91 GLY A N 1
ATOM 662 C CA . GLY A 1 91 ? -15.056 1.395 17.781 1.00 68.94 91 GLY A CA 1
ATOM 663 C C . GLY A 1 91 ? -14.155 0.151 17.739 1.00 68.94 91 GLY A C 1
ATOM 664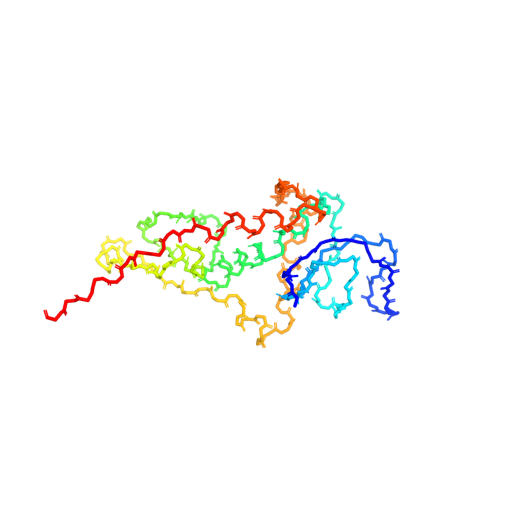 O O . GLY A 1 91 ? -14.004 -0.585 18.718 1.00 68.94 91 GLY A O 1
ATOM 665 N N . ARG A 1 92 ? -13.486 -0.054 16.598 1.00 73.81 92 ARG A N 1
ATOM 666 C CA . ARG A 1 92 ? -12.405 -1.043 16.439 1.00 73.81 92 ARG A CA 1
ATOM 667 C C . ARG A 1 92 ? -11.064 -0.334 16.276 1.00 73.81 92 ARG A C 1
ATOM 669 O O . ARG A 1 92 ? -10.907 0.494 15.384 1.00 73.81 92 ARG A O 1
ATOM 676 N N . ALA A 1 93 ? -10.093 -0.661 17.121 1.00 73.44 93 ALA A N 1
ATOM 677 C CA . ALA A 1 93 ? -8.719 -0.192 16.997 1.00 73.44 93 ALA A CA 1
ATOM 678 C C . ALA A 1 93 ? -7.887 -1.227 16.228 1.00 73.44 93 ALA A C 1
ATOM 680 O O . ALA A 1 93 ? -7.701 -2.351 16.700 1.00 73.44 93 ALA A O 1
ATOM 681 N N . VAL A 1 94 ? -7.372 -0.842 15.059 1.00 74.19 94 VAL A N 1
ATOM 682 C CA . VAL A 1 94 ? -6.481 -1.685 14.254 1.00 74.19 94 VAL A CA 1
ATOM 683 C C . VAL A 1 94 ? -5.034 -1.273 14.503 1.00 74.19 94 VAL A C 1
ATOM 685 O O . VAL A 1 94 ? -4.659 -0.126 14.266 1.00 74.19 94 VAL A O 1
ATOM 688 N N . VAL A 1 95 ? -4.215 -2.202 14.993 1.00 72.81 95 VAL A N 1
ATOM 689 C CA . VAL A 1 95 ? -2.788 -1.959 15.248 1.00 72.81 95 VAL A CA 1
ATOM 690 C C . VAL A 1 95 ? -1.985 -2.317 13.999 1.00 72.81 95 VAL A C 1
ATOM 692 O O . VAL A 1 95 ? -1.900 -3.493 13.638 1.00 72.81 95 VAL A O 1
ATOM 695 N N . LEU A 1 96 ? -1.397 -1.302 13.357 1.00 69.38 96 LEU A N 1
ATOM 696 C CA . LEU A 1 96 ? -0.590 -1.417 12.138 1.00 69.38 96 LEU A CA 1
ATOM 697 C C . LEU A 1 96 ? 0.899 -1.243 12.459 1.00 69.38 96 LEU A C 1
ATOM 699 O O . LEU A 1 96 ? 1.401 -0.123 12.539 1.00 69.38 96 LEU A O 1
ATOM 703 N N . GLY A 1 97 ? 1.609 -2.358 12.644 1.00 68.88 97 GLY A N 1
ATOM 704 C CA . GLY A 1 97 ? 3.047 -2.355 12.933 1.00 68.88 97 GLY A CA 1
ATOM 705 C C . GLY A 1 97 ? 3.450 -1.506 14.153 1.00 68.88 97 GLY A C 1
ATOM 706 O O . GLY A 1 97 ? 2.651 -1.256 15.053 1.00 68.88 97 GLY A O 1
ATOM 707 N N . PHE A 1 98 ? 4.719 -1.078 14.181 1.00 69.00 98 PHE A N 1
ATOM 708 C CA . PHE A 1 98 ? 5.325 -0.308 15.283 1.00 69.00 98 PHE A CA 1
ATOM 709 C C . PHE A 1 98 ? 6.204 0.847 14.774 1.00 69.00 98 PHE A C 1
ATOM 711 O O . PHE A 1 98 ? 7.265 1.134 15.329 1.00 69.00 98 PHE A O 1
ATOM 718 N N . THR A 1 99 ? 5.793 1.512 13.691 1.00 55.38 99 THR A N 1
ATOM 719 C CA . THR A 1 99 ? 6.590 2.572 13.038 1.00 55.38 99 THR A CA 1
ATOM 720 C C . THR A 1 99 ? 6.863 3.779 13.943 1.00 55.38 99 THR A C 1
ATOM 722 O O . THR A 1 99 ? 7.827 4.501 13.715 1.00 55.38 99 THR A O 1
ATOM 725 N N . GLY A 1 100 ? 6.088 3.953 15.021 1.00 58.50 100 GLY A N 1
ATOM 726 C CA . GLY A 1 100 ? 6.326 4.947 16.074 1.00 58.50 100 GLY A CA 1
ATOM 727 C C . GLY A 1 100 ? 7.496 4.638 17.023 1.00 58.50 100 GLY A C 1
ATOM 728 O O . GLY A 1 100 ? 7.698 5.370 17.987 1.00 58.50 100 GLY A O 1
ATOM 729 N N . GLY A 1 101 ? 8.250 3.554 16.802 1.00 57.91 101 GLY A N 1
ATOM 730 C CA . GLY A 1 101 ? 9.472 3.231 17.553 1.00 57.91 101 GLY A CA 1
ATOM 731 C C . GLY A 1 101 ? 9.252 2.598 18.933 1.00 57.91 101 GLY A C 1
ATOM 732 O O . GLY A 1 101 ? 10.218 2.279 19.623 1.00 57.91 101 GLY A O 1
ATOM 733 N N . SER A 1 102 ? 8.000 2.384 19.338 1.00 69.75 102 SER A N 1
ATOM 734 C CA . SER A 1 102 ? 7.628 1.682 20.568 1.00 69.75 102 SER A CA 1
ATOM 735 C C . SER A 1 102 ? 6.366 0.851 20.348 1.00 69.75 102 SER A C 1
ATOM 737 O O . SER A 1 102 ? 5.560 1.142 19.463 1.00 69.75 102 SER A O 1
ATOM 739 N N . ILE A 1 103 ? 6.204 -0.205 21.145 1.00 74.31 103 ILE A N 1
ATOM 740 C CA . ILE A 1 103 ? 4.984 -1.013 21.136 1.00 74.31 103 ILE A CA 1
ATOM 741 C C . ILE A 1 103 ? 3.891 -0.210 21.857 1.00 74.31 103 ILE A C 1
ATOM 743 O O . ILE A 1 103 ? 4.088 0.152 23.020 1.00 74.31 103 ILE A O 1
ATOM 747 N N . PRO A 1 104 ? 2.754 0.094 21.206 1.00 68.19 104 PRO A N 1
ATOM 748 C CA . PRO A 1 104 ? 1.692 0.867 21.826 1.00 68.19 104 PRO A CA 1
ATOM 749 C C . PRO A 1 104 ? 1.046 0.079 22.969 1.00 68.19 104 PRO A C 1
ATOM 751 O O . PRO A 1 104 ? 0.602 -1.055 22.795 1.00 68.19 104 PRO A O 1
ATOM 754 N N . THR A 1 105 ? 0.940 0.709 24.138 1.00 75.75 105 THR A N 1
ATOM 755 C CA . THR A 1 105 ? 0.224 0.151 25.290 1.00 75.75 105 THR A CA 1
ATOM 756 C C . THR A 1 105 ? -1.239 0.571 25.253 1.00 75.75 105 THR A C 1
ATOM 758 O O . THR A 1 105 ? -1.561 1.762 25.231 1.00 75.75 105 THR A O 1
ATOM 761 N N . VAL A 1 106 ? -2.146 -0.403 25.322 1.00 76.88 106 VAL A N 1
ATOM 762 C CA . VAL A 1 106 ? -3.586 -0.149 25.419 1.00 76.88 106 VAL A CA 1
ATOM 763 C C . VAL A 1 106 ? -4.027 -0.240 26.877 1.00 76.88 106 VAL A C 1
ATOM 765 O O . VAL A 1 106 ? -3.880 -1.275 27.522 1.00 76.88 106 VAL A O 1
ATOM 768 N N . LYS A 1 107 ? -4.610 0.841 27.408 1.00 81.00 107 LYS A N 1
ATOM 769 C CA . LYS A 1 107 ? -5.245 0.807 28.732 1.00 81.00 107 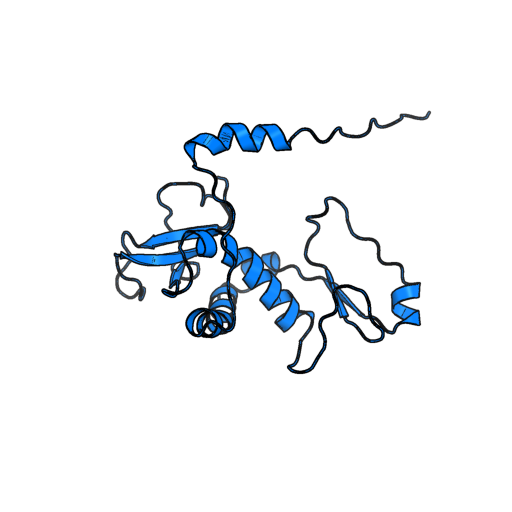LYS A CA 1
ATOM 770 C C . LYS A 1 107 ? -6.583 0.065 28.636 1.00 81.00 107 LYS A C 1
ATOM 772 O O . LYS A 1 107 ? -7.531 0.586 28.050 1.00 81.00 107 LYS A O 1
ATOM 777 N N . VAL A 1 108 ? -6.668 -1.129 29.224 1.00 82.25 108 VAL A N 1
ATOM 778 C CA . VAL A 1 108 ? -7.834 -2.031 29.108 1.00 82.25 108 VAL A CA 1
ATOM 779 C C . VAL A 1 108 ? -9.138 -1.436 29.648 1.00 82.25 108 VAL A C 1
ATOM 781 O O . VAL A 1 108 ? -10.206 -1.718 29.115 1.00 82.25 108 VAL A O 1
ATOM 784 N N . ASN A 1 109 ? -9.071 -0.524 30.624 1.00 84.56 109 ASN A N 1
ATOM 785 C CA . ASN A 1 109 ? -10.252 0.193 31.111 1.00 84.56 109 ASN A CA 1
ATOM 786 C C . ASN A 1 109 ? -10.927 1.043 30.018 1.00 84.56 109 ASN A C 1
ATOM 788 O O . ASN A 1 109 ? -12.140 1.221 30.047 1.00 84.56 109 ASN A O 1
ATOM 792 N N . ARG A 1 110 ? -10.173 1.536 29.024 1.00 80.44 110 ARG A N 1
ATOM 793 C CA . ARG A 1 110 ? -10.742 2.245 27.866 1.00 80.44 110 ARG A CA 1
ATOM 794 C C . ARG A 1 110 ? -11.461 1.304 26.907 1.00 80.44 110 ARG A C 1
ATOM 796 O O . ARG A 1 110 ? -12.406 1.744 26.266 1.00 80.44 110 ARG A O 1
ATOM 803 N N . LEU A 1 111 ? -11.027 0.046 26.820 1.00 81.19 111 LEU A N 1
ATOM 804 C CA . LEU A 1 111 ? -11.708 -0.970 26.019 1.00 81.19 111 LEU A CA 1
ATOM 805 C C . LEU A 1 111 ? -13.069 -1.293 26.621 1.00 81.19 111 LEU A C 1
ATOM 807 O O . LEU A 1 111 ? -14.076 -1.218 25.927 1.00 81.19 111 LEU A O 1
ATOM 811 N N . LEU A 1 112 ? -13.090 -1.536 27.932 1.00 83.25 112 LEU A N 1
ATOM 812 C CA . LEU A 1 112 ? -14.306 -1.841 28.675 1.00 83.25 112 LEU A CA 1
ATOM 813 C C . LEU A 1 112 ? -15.305 -0.675 28.654 1.00 83.25 112 LEU A C 1
ATOM 815 O O . LEU A 1 112 ? -16.426 -0.832 28.187 1.00 83.25 112 LEU A O 1
ATOM 819 N N . LEU A 1 113 ? -14.897 0.516 29.110 1.00 84.19 113 LEU A N 1
ATOM 820 C CA . LEU A 1 113 ? -15.819 1.645 29.314 1.00 84.19 113 LEU A CA 1
ATOM 821 C C . LEU A 1 113 ? -16.383 2.231 28.017 1.00 84.19 113 LEU A C 1
ATOM 823 O O . LEU A 1 113 ? -17.377 2.950 28.045 1.00 84.19 113 LEU A O 1
ATOM 827 N N . LYS A 1 114 ? -15.735 1.957 26.884 1.00 77.06 114 LYS A N 1
ATOM 828 C CA . LYS A 1 114 ? -16.179 2.415 25.570 1.00 77.06 114 LYS A CA 1
ATOM 829 C C . LYS A 1 114 ? -16.601 1.265 24.657 1.00 77.06 114 LYS A C 1
ATOM 831 O O . LYS A 1 114 ? -16.870 1.529 23.497 1.00 77.06 114 LYS A O 1
ATOM 836 N N . ASN A 1 115 ? -16.668 0.017 25.123 1.00 76.44 115 ASN A N 1
ATOM 837 C CA . ASN A 1 115 ? -16.966 -1.145 24.272 1.00 76.44 115 ASN A CA 1
ATOM 838 C C . ASN A 1 115 ? -16.091 -1.201 22.997 1.00 76.44 115 ASN A C 1
ATOM 840 O O . ASN A 1 115 ? -16.595 -1.396 21.893 1.00 76.44 115 ASN A O 1
ATOM 844 N N . ILE A 1 116 ? -14.781 -0.965 23.136 1.00 80.31 116 ILE A N 1
ATOM 845 C CA . ILE A 1 116 ? -13.827 -0.940 22.014 1.00 80.31 116 ILE A CA 1
ATOM 846 C C . ILE A 1 116 ? -13.177 -2.315 21.850 1.00 80.31 116 ILE A C 1
ATOM 848 O O . ILE A 1 116 ? -12.706 -2.903 22.824 1.00 80.31 116 ILE A O 1
ATOM 852 N N . SER A 1 117 ? -13.066 -2.786 20.607 1.00 77.56 117 SER A N 1
ATOM 853 C CA . SER A 1 117 ? -12.280 -3.981 20.254 1.00 77.56 117 SER A CA 1
ATOM 854 C C . SER A 1 117 ? -10.903 -3.608 19.697 1.00 77.56 117 SER A C 1
ATOM 856 O O . SER A 1 117 ? -10.736 -2.543 19.103 1.00 77.56 117 SER A O 1
ATOM 858 N N . VAL A 1 118 ? -9.903 -4.476 19.888 1.00 77.81 118 VAL A N 1
ATOM 859 C CA . VAL A 1 118 ? -8.536 -4.286 19.372 1.00 77.81 118 VAL A CA 1
ATOM 860 C C . VAL A 1 118 ? -8.157 -5.470 18.497 1.00 77.81 118 VAL A C 1
ATOM 862 O O . VAL A 1 118 ? -8.328 -6.618 18.905 1.00 77.81 118 VAL A O 1
ATOM 865 N N . VAL A 1 119 ? -7.611 -5.195 17.314 1.00 82.38 119 VAL A N 1
ATOM 866 C CA . VAL A 1 119 ? -7.182 -6.220 16.360 1.00 82.38 119 VAL A CA 1
ATOM 867 C C . VAL A 1 119 ? -5.807 -5.879 15.783 1.00 82.38 119 VAL A C 1
ATOM 869 O O . VAL A 1 119 ? -5.552 -4.760 15.345 1.00 82.38 119 VAL A O 1
ATOM 872 N N . GLY A 1 120 ? -4.890 -6.848 15.792 1.00 75.75 120 GLY A N 1
ATOM 873 C CA . GLY A 1 120 ? -3.584 -6.706 15.142 1.00 75.75 120 GLY A CA 1
ATOM 874 C C . GLY A 1 120 ? -3.686 -6.907 13.632 1.00 75.75 120 GLY A C 1
ATOM 875 O O . GLY A 1 120 ? -4.431 -7.784 13.187 1.00 75.75 120 GLY A O 1
ATOM 876 N N . ALA A 1 121 ? -2.938 -6.129 12.852 1.00 79.50 121 ALA A N 1
ATOM 877 C CA . ALA A 1 121 ? -2.901 -6.202 11.395 1.00 79.50 121 ALA A CA 1
ATOM 878 C C . ALA A 1 121 ? -1.450 -6.324 10.892 1.00 79.50 121 ALA A C 1
ATOM 880 O O . ALA A 1 121 ? -0.740 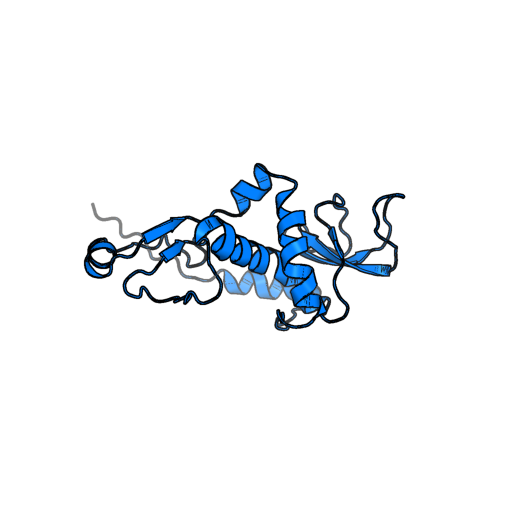-5.334 10.730 1.00 79.50 121 ALA A O 1
ATOM 881 N N . GLY A 1 122 ? -1.013 -7.562 10.645 1.00 78.81 122 GLY A N 1
ATOM 882 C CA . GLY A 1 122 ? 0.296 -7.874 10.067 1.00 78.81 122 GLY A CA 1
ATOM 883 C C . GLY A 1 122 ? 0.197 -8.219 8.583 1.00 78.81 122 GLY A C 1
ATOM 884 O O . GLY A 1 122 ? 0.155 -9.395 8.239 1.00 78.81 122 GLY A O 1
ATOM 885 N N . TRP A 1 123 ? 0.175 -7.210 7.708 1.00 81.31 123 TRP A N 1
ATOM 886 C CA . TRP A 1 123 ? 0.042 -7.425 6.259 1.00 81.31 123 TRP A CA 1
ATOM 887 C C . TRP A 1 123 ? 1.190 -8.265 5.663 1.00 81.31 123 TRP A C 1
ATOM 889 O O . TRP A 1 123 ? 0.955 -9.125 4.819 1.00 81.31 123 TRP A O 1
ATOM 899 N N . GLY A 1 124 ? 2.420 -8.105 6.167 1.00 78.69 124 GLY A N 1
ATOM 900 C CA . GLY A 1 124 ? 3.581 -8.870 5.691 1.00 78.69 124 GLY A CA 1
ATOM 901 C C . GLY A 1 124 ? 3.465 -10.391 5.869 1.00 78.69 124 GLY A C 1
ATOM 902 O O . GLY A 1 124 ? 4.016 -11.140 5.070 1.00 78.69 124 GLY A O 1
ATOM 903 N N . GLU A 1 125 ? 2.710 -10.865 6.862 1.00 75.00 125 GLU A N 1
ATOM 904 C CA . GLU A 1 125 ? 2.473 -12.304 7.044 1.00 75.00 125 GLU A CA 1
ATOM 905 C C . GLU A 1 125 ? 1.491 -12.861 5.999 1.00 75.00 125 GLU A C 1
ATOM 907 O O . GLU A 1 125 ? 1.633 -13.999 5.548 1.00 75.00 125 GLU A O 1
ATOM 912 N N . TYR A 1 126 ? 0.535 -12.043 5.548 1.00 74.75 126 TYR A N 1
ATOM 913 C CA . TYR A 1 126 ? -0.392 -12.409 4.473 1.00 74.75 126 TYR A CA 1
ATOM 914 C C . TYR A 1 126 ? 0.321 -12.495 3.125 1.00 74.75 126 TYR A C 1
ATOM 916 O O . TYR A 1 126 ? 0.093 -13.446 2.387 1.00 74.75 126 TYR A O 1
ATOM 924 N N . LEU A 1 127 ? 1.261 -11.585 2.845 1.00 78.00 127 LEU A N 1
ATOM 925 C CA . LEU A 1 127 ? 2.115 -11.688 1.654 1.00 78.00 127 LEU A CA 1
ATOM 926 C C . LEU A 1 127 ? 2.863 -13.024 1.576 1.00 78.00 127 LEU A C 1
ATOM 928 O O . LEU A 1 127 ? 3.053 -13.572 0.495 1.00 78.00 127 LEU A O 1
ATOM 932 N N . ARG A 1 128 ? 3.302 -13.545 2.726 1.00 77.75 128 ARG A N 1
ATOM 933 C CA . ARG A 1 128 ? 4.076 -14.787 2.814 1.00 77.75 128 ARG A CA 1
ATOM 934 C C . ARG A 1 128 ? 3.215 -16.041 2.647 1.00 77.75 128 ARG A C 1
ATOM 936 O O . ARG A 1 128 ? 3.725 -17.074 2.223 1.00 77.75 128 ARG A O 1
ATOM 943 N N . THR A 1 129 ? 1.945 -15.975 3.037 1.00 84.12 129 THR A N 1
ATOM 944 C CA . THR A 1 129 ? 1.050 -17.141 3.128 1.00 84.12 129 THR A CA 1
ATOM 945 C C . THR A 1 129 ? 0.023 -17.209 2.000 1.00 84.12 129 THR A C 1
ATOM 947 O O . THR A 1 129 ? -0.448 -18.299 1.688 1.00 84.12 129 THR A O 1
ATOM 950 N N . ASP A 1 130 ? -0.268 -16.087 1.341 1.00 85.12 130 ASP A N 1
ATOM 951 C CA . ASP A 1 130 ? -1.172 -15.993 0.195 1.00 85.12 130 ASP A CA 1
ATOM 952 C C . ASP A 1 130 ? -0.544 -15.140 -0.927 1.00 85.12 130 ASP A C 1
ATOM 954 O O . ASP A 1 130 ? -0.741 -13.920 -0.983 1.00 85.12 130 ASP A O 1
ATOM 958 N N . PRO A 1 131 ? 0.194 -15.773 -1.860 1.00 81.69 131 PRO A N 1
ATOM 959 C CA . PRO A 1 131 ? 0.830 -15.085 -2.986 1.00 81.69 131 PRO A CA 1
ATOM 960 C C . PRO A 1 131 ? -0.152 -14.349 -3.911 1.00 81.69 131 PRO A C 1
ATOM 962 O O . PRO A 1 131 ? 0.242 -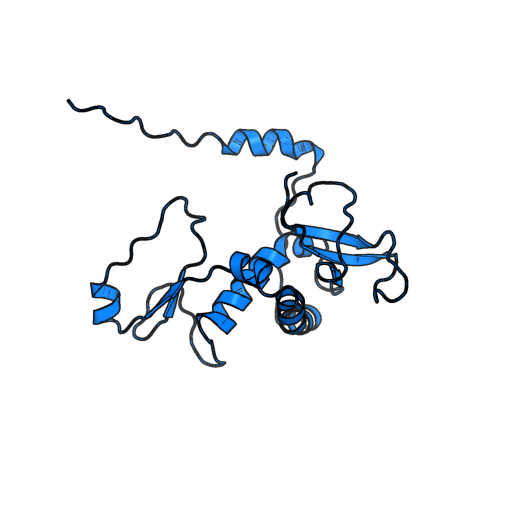13.422 -4.614 1.00 81.69 131 PRO A O 1
ATOM 965 N N . GLY A 1 132 ? -1.432 -14.742 -3.922 1.00 87.62 132 GLY A N 1
ATOM 966 C CA . GLY A 1 132 ? -2.468 -14.107 -4.737 1.00 87.62 132 GLY A CA 1
ATOM 967 C C . GLY A 1 132 ? -3.098 -12.878 -4.080 1.00 87.62 132 GLY A C 1
ATOM 968 O O . GLY A 1 132 ? -3.860 -12.162 -4.735 1.00 87.62 132 GLY A O 1
ATOM 969 N N . TYR A 1 133 ? -2.811 -12.618 -2.802 1.00 89.38 133 TYR A N 1
ATOM 970 C CA . TYR A 1 133 ? -3.441 -11.534 -2.053 1.00 89.38 133 TYR A CA 1
ATOM 971 C C . TYR A 1 133 ? -3.185 -10.139 -2.653 1.00 89.38 133 TYR A C 1
ATOM 973 O O . TYR A 1 133 ? -4.164 -9.419 -2.868 1.00 89.38 133 TYR A O 1
ATOM 981 N N . PRO A 1 134 ? -1.947 -9.757 -3.039 1.00 90.50 134 PRO A N 1
ATOM 982 C CA . PRO A 1 134 ? -1.685 -8.447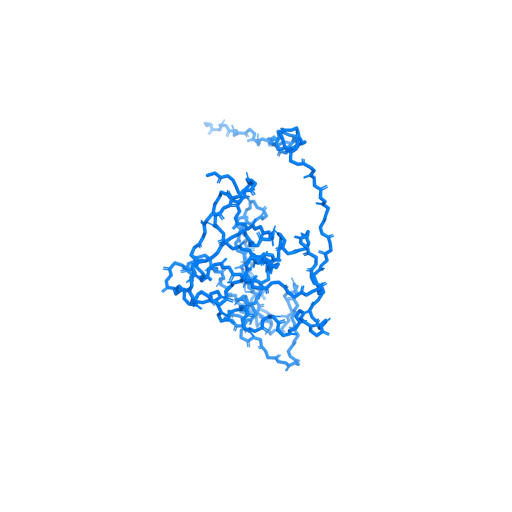 -3.645 1.00 90.50 134 PRO A CA 1
ATOM 983 C C . PRO A 1 134 ? -2.501 -8.186 -4.910 1.00 90.50 134 PRO A C 1
ATOM 985 O O . PRO A 1 134 ? -2.991 -7.079 -5.115 1.00 90.50 134 PRO A O 1
ATOM 988 N N . ALA A 1 135 ? -2.699 -9.210 -5.744 1.00 91.12 135 ALA A N 1
ATOM 989 C CA . ALA A 1 135 ? -3.504 -9.089 -6.954 1.00 91.12 135 ALA A CA 1
ATOM 990 C C . ALA A 1 135 ? -4.977 -8.788 -6.632 1.00 91.12 135 ALA A C 1
ATOM 992 O O . ALA A 1 135 ? -5.598 -7.978 -7.320 1.00 91.12 135 ALA A O 1
ATOM 993 N N . ARG A 1 136 ? -5.528 -9.377 -5.560 1.00 92.31 136 ARG A N 1
ATOM 994 C CA . ARG A 1 136 ? -6.898 -9.084 -5.102 1.00 92.31 136 ARG A CA 1
ATOM 995 C C . ARG A 1 136 ? -7.017 -7.679 -4.518 1.00 92.31 136 ARG A C 1
ATOM 997 O O . ARG A 1 136 ? -7.972 -6.978 -4.834 1.00 92.31 136 ARG A O 1
ATOM 1004 N N . GLN A 1 137 ? -6.027 -7.244 -3.736 1.00 92.75 137 GLN A N 1
ATOM 1005 C CA . GLN A 1 137 ? -5.981 -5.870 -3.223 1.00 92.75 137 GLN A CA 1
ATOM 1006 C C . GLN A 1 137 ? -5.906 -4.856 -4.365 1.00 92.75 137 GLN A C 1
ATOM 1008 O O . GLN A 1 137 ? -6.613 -3.850 -4.359 1.00 92.75 137 GLN A O 1
ATOM 1013 N N . TRP A 1 138 ? -5.090 -5.144 -5.380 1.00 95.19 138 TRP A N 1
ATOM 1014 C CA . TRP A 1 138 ? -5.012 -4.312 -6.571 1.00 95.19 138 TRP A CA 1
ATOM 1015 C C . TRP A 1 138 ? -6.342 -4.263 -7.323 1.00 95.19 138 TRP A C 1
ATOM 1017 O O . TRP A 1 138 ? -6.789 -3.178 -7.674 1.00 95.19 138 TRP A O 1
ATOM 1027 N N . ALA A 1 139 ? -7.016 -5.400 -7.513 1.00 94.88 139 ALA A N 1
ATOM 1028 C CA . ALA A 1 139 ? -8.315 -5.452 -8.186 1.00 94.88 139 ALA A CA 1
ATOM 1029 C C . ALA A 1 139 ? -9.400 -4.605 -7.491 1.00 94.88 139 ALA A C 1
ATOM 1031 O O . ALA A 1 139 ? -10.298 -4.104 -8.163 1.00 94.88 139 ALA A O 1
ATOM 1032 N N . ALA A 1 140 ? -9.306 -4.415 -6.171 1.00 93.19 140 ALA A N 1
ATOM 1033 C CA . ALA A 1 140 ? -10.208 -3.548 -5.415 1.00 93.19 140 ALA A CA 1
ATOM 1034 C C . ALA A 1 140 ? -9.831 -2.056 -5.503 1.00 93.19 140 ALA A C 1
ATOM 1036 O O . ALA A 1 140 ? -10.708 -1.198 -5.580 1.00 93.19 140 ALA A O 1
ATOM 1037 N N . LEU A 1 141 ? -8.533 -1.733 -5.492 1.00 93.94 141 LEU A N 1
ATOM 1038 C CA . LEU A 1 141 ? -8.051 -0.346 -5.468 1.00 93.94 141 LEU A CA 1
ATOM 1039 C C . LEU A 1 141 ? -7.952 0.289 -6.858 1.00 93.94 141 LEU A C 1
ATOM 1041 O O . LEU A 1 141 ? -8.184 1.488 -7.000 1.00 93.94 141 LEU A O 1
ATOM 1045 N N . GLU A 1 142 ? -7.605 -0.489 -7.881 1.00 96.25 142 GLU A N 1
ATOM 1046 C CA . GLU A 1 142 ? -7.360 0.005 -9.238 1.00 96.25 142 GLU A CA 1
ATOM 1047 C C . GLU A 1 142 ? -8.554 0.764 -9.838 1.00 96.25 142 GLU A C 1
ATOM 1049 O O . GLU A 1 142 ? -8.326 1.868 -10.342 1.00 96.25 142 GLU A O 1
ATOM 1054 N N . PRO A 1 143 ? -9.812 0.291 -9.722 1.00 96.44 143 PRO A N 1
ATOM 1055 C CA . PRO A 1 143 ? -10.961 1.037 -10.227 1.00 96.44 143 PRO A CA 1
ATOM 1056 C C . PRO A 1 143 ? -11.111 2.411 -9.563 1.00 96.44 143 PRO A C 1
ATOM 1058 O O . PRO A 1 143 ? -11.337 3.399 -10.259 1.00 96.44 143 PRO A O 1
ATOM 1061 N N . LEU A 1 144 ? -10.890 2.490 -8.245 1.00 94.19 144 LEU A N 1
ATOM 1062 C CA . LEU A 1 144 ? -10.984 3.733 -7.469 1.00 94.19 144 LEU A CA 1
ATOM 1063 C C . LEU A 1 144 ? -9.877 4.730 -7.841 1.00 94.19 144 LEU A C 1
ATOM 1065 O O . LEU A 1 144 ? -10.073 5.943 -7.815 1.00 94.19 144 LEU A O 1
ATOM 1069 N N . LEU A 1 145 ? -8.688 4.229 -8.181 1.00 94.94 145 LEU A N 1
ATOM 1070 C CA . LEU A 1 145 ? -7.580 5.057 -8.669 1.00 94.94 145 LEU A CA 1
ATOM 1071 C C . LEU A 1 145 ? -7.866 5.569 -10.084 1.00 94.94 145 LEU A C 1
ATOM 1073 O O . LEU A 1 145 ? -7.590 6.726 -10.411 1.00 94.94 145 LEU A O 1
ATOM 1077 N N . ARG A 1 146 ? -8.428 4.703 -10.933 1.00 95.81 146 ARG A N 1
ATOM 1078 C CA . ARG A 1 146 ? -8.767 5.014 -12.323 1.00 95.81 146 ARG A CA 1
ATOM 1079 C C . ARG A 1 146 ? -9.881 6.055 -12.414 1.00 95.81 146 ARG A C 1
ATOM 1081 O O . ARG A 1 146 ? -9.773 6.979 -13.221 1.00 95.81 146 ARG A O 1
ATOM 1088 N N . ASP A 1 147 ? -10.928 5.928 -11.603 1.00 94.94 147 ASP A N 1
ATOM 1089 C CA . ASP A 1 147 ? -12.068 6.853 -11.596 1.00 94.94 147 ASP A CA 1
ATOM 1090 C C . ASP A 1 147 ? -11.854 8.098 -10.717 1.00 94.94 147 ASP A C 1
AT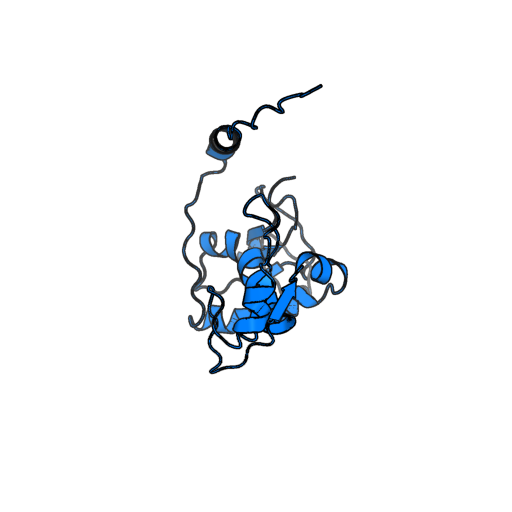OM 1092 O O . ASP A 1 147 ? -12.572 9.089 -10.877 1.00 94.94 147 ASP A O 1
ATOM 1096 N N . GLY A 1 148 ? -10.783 8.116 -9.916 1.00 91.38 148 GLY A N 1
ATOM 1097 C CA . GLY A 1 148 ? -10.375 9.251 -9.088 1.00 91.38 148 GLY A CA 1
ATOM 1098 C C . GLY A 1 148 ? -11.060 9.322 -7.723 1.00 91.38 148 GLY A C 1
ATOM 1099 O O . GLY A 1 148 ? -10.839 10.292 -7.002 1.00 91.38 148 GLY A O 1
ATOM 1100 N N . THR A 1 149 ? -11.850 8.316 -7.344 1.00 92.12 149 THR A N 1
ATOM 1101 C CA . THR A 1 149 ? -12.406 8.181 -5.989 1.00 92.12 149 THR A CA 1
ATOM 1102 C C . THR A 1 149 ? -11.293 8.063 -4.948 1.00 92.12 149 THR A C 1
ATOM 1104 O O . THR A 1 149 ? -11.380 8.634 -3.860 1.00 92.12 149 THR A O 1
ATOM 1107 N N . LEU A 1 150 ? -10.221 7.346 -5.293 1.00 87.88 150 LEU A N 1
ATOM 1108 C CA . LEU A 1 150 ? -9.008 7.247 -4.497 1.00 87.88 150 LEU A CA 1
ATOM 1109 C C . LEU A 1 150 ? -7.908 8.101 -5.126 1.00 87.88 150 LEU A C 1
ATOM 1111 O O . LEU A 1 150 ? -7.365 7.767 -6.176 1.00 87.88 150 LEU A O 1
ATOM 1115 N N . VAL A 1 151 ? -7.549 9.192 -4.454 1.00 88.88 151 VAL A N 1
ATOM 1116 C CA . VAL A 1 151 ? -6.466 10.081 -4.887 1.00 88.88 151 VAL A CA 1
ATOM 1117 C C . VAL A 1 151 ? -5.204 9.778 -4.086 1.00 88.88 151 VAL A C 1
ATOM 1119 O O . VAL A 1 151 ? -5.221 9.764 -2.853 1.00 88.88 151 VAL A O 1
ATOM 1122 N N . VAL A 1 152 ? -4.097 9.546 -4.792 1.00 88.75 152 VAL A N 1
ATOM 1123 C CA . VAL A 1 152 ? -2.776 9.375 -4.180 1.00 88.75 152 VAL A CA 1
ATOM 1124 C C . VAL A 1 152 ? -2.063 10.729 -4.172 1.00 88.75 152 VAL A C 1
ATOM 1126 O O . VAL A 1 152 ? -1.891 11.312 -5.243 1.00 88.75 152 VAL A O 1
ATOM 1129 N N . PRO A 1 153 ? -1.668 11.262 -3.002 1.00 87.75 153 PRO A N 1
ATOM 1130 C CA . PRO A 1 153 ? -0.969 12.538 -2.934 1.00 87.75 153 PRO A CA 1
ATOM 1131 C C . PRO A 1 153 ? 0.450 12.413 -3.497 1.00 87.75 153 PRO A C 1
ATOM 1133 O O . PRO A 1 153 ? 1.096 11.378 -3.346 1.00 87.75 153 PRO A O 1
ATOM 1136 N N . GLU A 1 154 ? 0.955 13.491 -4.096 1.00 87.69 154 GLU A N 1
ATOM 1137 C CA . GLU A 1 154 ? 2.337 13.554 -4.579 1.00 87.69 154 GLU A CA 1
ATOM 1138 C C . GLU A 1 154 ? 3.329 13.621 -3.408 1.00 87.69 154 GLU A C 1
ATOM 1140 O O . GLU A 1 154 ? 3.300 14.590 -2.638 1.00 87.69 154 GLU A O 1
ATOM 1145 N N . PRO A 1 155 ? 4.224 12.629 -3.244 1.00 82.62 155 PRO A N 1
ATOM 1146 C CA . PRO A 1 155 ? 5.232 12.680 -2.203 1.00 82.62 155 PRO A CA 1
ATOM 1147 C C . PRO A 1 155 ? 6.387 13.621 -2.588 1.00 82.62 155 PRO A C 1
ATOM 1149 O O . PRO A 1 155 ? 6.715 13.782 -3.766 1.00 82.62 155 PRO A O 1
ATOM 1152 N N . PRO A 1 156 ? 7.087 14.205 -1.600 1.00 80.81 156 PRO A N 1
ATOM 1153 C CA . PRO A 1 156 ? 8.323 14.931 -1.860 1.00 80.81 156 PRO A CA 1
ATOM 1154 C C . PRO A 1 156 ? 9.386 13.992 -2.454 1.00 80.81 156 PRO A C 1
ATOM 1156 O O . PRO A 1 156 ? 9.714 12.954 -1.879 1.00 80.81 156 PRO A O 1
ATOM 1159 N N . SER A 1 157 ? 9.960 14.372 -3.597 1.00 82.25 157 SER A N 1
ATOM 1160 C CA . SER A 1 157 ? 10.978 13.577 -4.292 1.00 82.25 157 SER A CA 1
ATOM 1161 C C . SER A 1 157 ? 12.396 14.030 -3.940 1.00 82.25 157 SER A C 1
ATOM 1163 O O . SER A 1 157 ? 12.716 15.218 -4.035 1.00 82.25 157 SER A O 1
ATOM 1165 N N . ILE A 1 158 ? 13.278 13.083 -3.619 1.00 80.19 158 ILE A N 1
ATOM 1166 C CA . ILE A 1 158 ? 14.711 13.340 -3.427 1.00 80.19 158 ILE A CA 1
ATOM 1167 C C . ILE A 1 158 ? 15.483 12.643 -4.555 1.00 80.19 158 ILE A C 1
ATOM 1169 O O . ILE A 1 158 ? 15.376 11.423 -4.687 1.00 80.19 158 ILE A O 1
ATOM 1173 N N . PRO A 1 159 ? 16.288 13.372 -5.354 1.00 78.62 159 PRO A N 1
ATOM 1174 C CA . PRO A 1 159 ? 17.112 12.759 -6.390 1.00 78.62 159 PRO A CA 1
ATOM 1175 C C . PRO A 1 159 ? 18.059 11.706 -5.813 1.00 78.62 159 PRO A C 1
ATOM 1177 O O . PRO A 1 159 ? 18.658 11.909 -4.753 1.00 78.62 159 PRO A O 1
ATOM 1180 N N . SER A 1 160 ? 18.264 10.611 -6.545 1.00 71.12 160 SER A N 1
ATOM 1181 C CA . SER A 1 160 ? 19.093 9.492 -6.082 1.00 71.12 160 SER A CA 1
ATOM 1182 C C . SER A 1 160 ? 20.546 9.888 -5.792 1.00 71.12 160 SER A C 1
ATOM 1184 O O . SER A 1 160 ? 21.168 9.354 -4.874 1.00 71.12 160 SER A O 1
ATOM 1186 N N . THR A 1 161 ? 21.060 10.908 -6.482 1.00 74.44 161 THR A N 1
ATOM 1187 C CA . THR A 1 161 ? 22.381 11.513 -6.235 1.00 74.44 161 THR A CA 1
ATOM 1188 C C . THR A 1 161 ? 22.521 12.129 -4.839 1.00 74.44 161 THR A C 1
ATOM 1190 O O . THR A 1 161 ? 23.634 12.241 -4.329 1.00 74.44 161 THR A O 1
ATOM 1193 N N . LYS A 1 162 ? 21.410 12.490 -4.184 1.00 70.50 162 LYS A N 1
ATOM 1194 C CA . LYS A 1 162 ? 21.383 13.108 -2.847 1.00 70.50 162 LYS A CA 1
ATOM 1195 C C . LYS A 1 162 ? 21.039 12.124 -1.716 1.00 70.50 162 LYS A C 1
ATOM 1197 O O . LYS A 1 162 ? 21.116 12.504 -0.546 1.00 70.50 162 LYS A O 1
ATOM 1202 N N . LEU A 1 163 ? 20.728 10.856 -2.021 1.00 62.75 163 LEU A N 1
ATOM 1203 C CA . LEU A 1 163 ? 20.303 9.847 -1.031 1.00 62.75 163 LEU A CA 1
ATOM 1204 C C . LEU A 1 163 ? 21.327 9.632 0.099 1.00 62.75 163 LEU A C 1
ATOM 1206 O O . LEU A 1 163 ? 20.955 9.597 1.272 1.00 62.75 163 LEU A O 1
ATOM 1210 N N . ARG A 1 164 ? 22.631 9.556 -0.222 1.00 57.41 164 ARG A N 1
ATOM 1211 C CA . ARG A 1 164 ? 23.693 9.327 0.784 1.00 57.41 164 ARG A CA 1
ATOM 1212 C C . ARG A 1 164 ? 23.763 10.426 1.846 1.00 57.41 164 ARG A C 1
ATOM 1214 O O . ARG A 1 164 ? 24.042 10.132 3.002 1.00 57.41 164 ARG A O 1
ATOM 1221 N N . GLN A 1 165 ? 23.494 11.677 1.478 1.00 53.91 165 GLN A N 1
ATOM 1222 C CA . GLN A 1 165 ? 23.568 12.813 2.401 1.00 53.91 165 GLN A CA 1
ATOM 1223 C C . GLN A 1 165 ? 22.363 12.862 3.352 1.00 53.91 165 GLN A C 1
ATOM 1225 O O . GLN A 1 165 ? 22.494 13.306 4.492 1.00 53.91 165 GLN A O 1
ATOM 1230 N N . HIS A 1 166 ? 21.200 12.382 2.902 1.00 50.34 166 HIS A N 1
ATOM 1231 C CA . HIS A 1 166 ? 19.957 12.438 3.670 1.00 50.34 166 HIS A CA 1
ATOM 1232 C C . HIS A 1 166 ? 19.800 11.246 4.629 1.00 50.34 166 HIS A C 1
ATOM 1234 O O . HIS A 1 166 ? 19.438 11.440 5.788 1.00 50.34 166 HIS A O 1
ATOM 1240 N N . CYS A 1 167 ? 20.169 10.027 4.208 1.00 49.22 167 CYS A N 1
ATOM 1241 C CA . CYS A 1 167 ? 20.103 8.833 5.066 1.00 49.22 167 CYS A CA 1
ATOM 1242 C C . CYS A 1 167 ? 21.076 8.867 6.261 1.00 49.22 167 CYS A C 1
ATOM 1244 O O . CYS A 1 167 ? 20.854 8.174 7.251 1.00 49.22 167 CYS A O 1
ATOM 1246 N N . VAL A 1 168 ? 22.159 9.651 6.185 1.00 42.38 168 VAL A N 1
ATOM 1247 C CA . VAL A 1 168 ? 23.120 9.805 7.292 1.00 42.38 168 VAL A CA 1
ATOM 1248 C C . VAL A 1 168 ? 22.601 10.784 8.352 1.00 42.38 168 VAL A C 1
ATOM 1250 O O . VAL A 1 168 ? 22.828 10.568 9.540 1.00 42.38 168 VAL A O 1
ATOM 1253 N N . ARG A 1 169 ? 21.844 11.817 7.955 1.00 36.31 169 ARG A N 1
ATOM 1254 C CA . ARG A 1 169 ? 21.322 12.840 8.880 1.00 36.31 169 ARG A CA 1
ATOM 1255 C C . ARG A 1 169 ? 20.184 12.347 9.781 1.00 36.31 169 ARG A C 1
ATOM 1257 O O . ARG A 1 169 ? 19.999 12.906 10.853 1.00 36.31 169 ARG A O 1
ATOM 1264 N N . SER A 1 170 ? 19.451 11.298 9.404 1.00 36.53 170 SER A N 1
ATOM 1265 C CA . SER A 1 170 ? 18.352 10.754 10.220 1.00 36.53 170 SER A CA 1
ATOM 1266 C C . SER A 1 170 ? 18.797 9.783 11.329 1.00 36.53 170 SER A C 1
ATOM 1268 O O . SER A 1 170 ? 17.964 9.340 12.116 1.00 36.53 170 SER A O 1
ATOM 1270 N N . ARG A 1 171 ? 20.097 9.453 11.435 1.00 36.19 171 ARG A N 1
ATOM 1271 C CA . ARG A 1 171 ? 20.632 8.513 12.445 1.00 36.19 171 ARG A CA 1
ATOM 1272 C C . ARG A 1 171 ? 20.977 9.134 13.805 1.00 36.19 171 ARG A C 1
ATOM 1274 O O . ARG A 1 171 ? 21.340 8.398 14.718 1.00 36.19 171 ARG A O 1
ATOM 1281 N N . THR A 1 172 ? 20.849 10.446 13.986 1.00 33.53 172 THR A N 1
ATOM 1282 C CA . THR A 1 172 ? 21.098 11.112 15.276 1.00 33.53 172 THR A CA 1
ATOM 1283 C C . THR A 1 172 ? 19.809 11.278 16.080 1.00 33.53 172 THR A C 1
ATOM 1285 O O . THR A 1 172 ? 19.330 12.388 16.279 1.00 33.53 172 THR A O 1
ATOM 1288 N N . VAL A 1 173 ? 19.252 10.169 16.569 1.00 36.06 173 VAL A N 1
ATOM 1289 C CA . VAL A 1 173 ? 18.422 10.197 17.783 1.00 36.06 173 VAL A CA 1
ATOM 1290 C C . VAL A 1 173 ? 19.330 9.737 18.926 1.00 36.06 173 VAL A C 1
ATOM 1292 O O . VAL A 1 173 ? 19.802 8.597 18.884 1.00 36.06 173 VAL A O 1
ATOM 1295 N N . PRO A 1 174 ? 19.647 10.588 19.920 1.00 34.69 174 PRO A N 1
ATOM 1296 C CA . PRO A 1 174 ? 20.492 10.194 21.038 1.00 34.69 174 PRO A CA 1
ATOM 1297 C C . PRO A 1 174 ? 19.826 9.048 21.800 1.00 34.69 174 PRO A C 1
ATOM 1299 O O . PRO A 1 174 ? 18.701 9.166 22.282 1.00 34.69 174 PRO A O 1
ATOM 1302 N N . ARG A 1 175 ? 20.520 7.917 21.897 1.00 32.88 175 ARG A N 1
ATOM 1303 C CA . ARG A 1 175 ? 20.088 6.774 22.699 1.00 32.88 175 ARG A CA 1
ATOM 1304 C C . ARG A 1 175 ? 20.212 7.176 24.179 1.00 32.88 175 ARG A C 1
ATOM 1306 O O . ARG A 1 175 ? 21.322 7.524 24.582 1.00 32.88 175 ARG A O 1
ATOM 1313 N N . PRO A 1 176 ? 19.139 7.162 24.993 1.00 36.34 176 PRO A N 1
ATOM 1314 C CA . PRO A 1 176 ? 19.248 7.545 26.396 1.00 36.34 176 PRO A CA 1
ATOM 1315 C C . PRO A 1 176 ? 20.211 6.596 27.118 1.00 36.34 176 PRO A C 1
ATOM 1317 O O . PRO A 1 176 ? 20.164 5.373 26.934 1.00 36.34 176 PRO A O 1
ATOM 1320 N N . ALA A 1 177 ? 21.125 7.180 27.893 1.00 40.38 177 ALA A N 1
ATOM 1321 C CA . ALA A 1 177 ? 22.130 6.458 28.655 1.00 40.38 177 ALA A CA 1
ATOM 1322 C C . ALA A 1 177 ? 21.445 5.482 29.623 1.00 40.38 177 ALA A C 1
ATOM 1324 O O . ALA A 1 177 ? 20.586 5.869 30.412 1.00 40.38 177 ALA A O 1
ATOM 1325 N N . ARG A 1 178 ? 21.823 4.200 29.565 1.00 40.53 178 ARG A N 1
ATOM 1326 C CA . ARG A 1 178 ? 21.426 3.222 30.583 1.00 40.53 178 ARG A CA 1
ATOM 1327 C C . ARG A 1 178 ? 22.128 3.592 31.887 1.00 40.53 178 ARG A C 1
ATOM 1329 O O . ARG A 1 178 ? 23.331 3.368 32.004 1.00 40.53 178 ARG A O 1
ATOM 1336 N N . SER A 1 179 ? 21.392 4.124 32.858 1.00 43.12 179 SER A N 1
ATOM 1337 C CA . SER A 1 179 ? 21.857 4.200 34.241 1.00 43.12 179 SER A CA 1
ATOM 1338 C C . SER A 1 179 ? 22.019 2.775 34.772 1.00 43.12 179 SER A C 1
ATOM 1340 O O . SER A 1 179 ? 21.042 2.038 34.905 1.00 43.12 179 SER A O 1
ATOM 1342 N N . ARG A 1 180 ? 23.261 2.359 35.029 1.00 42.56 180 ARG A N 1
ATOM 1343 C CA . ARG A 1 180 ? 23.539 1.188 35.863 1.00 42.56 180 ARG A CA 1
ATOM 1344 C C . ARG A 1 180 ? 23.332 1.623 37.312 1.00 42.56 180 ARG A C 1
ATOM 1346 O O . ARG A 1 180 ? 24.102 2.443 37.794 1.00 42.56 180 ARG A O 1
ATOM 1353 N N . SER A 1 181 ? 22.307 1.102 37.972 1.00 49.41 181 SER A N 1
ATOM 1354 C CA . SER A 1 181 ? 22.214 1.111 39.432 1.00 49.41 181 SER A CA 1
ATOM 1355 C C . SER A 1 181 ? 22.542 -0.295 39.926 1.00 49.41 181 SER A C 1
ATOM 1357 O O . SER A 1 181 ? 21.804 -1.239 39.635 1.00 49.41 181 SER A O 1
ATOM 1359 N N . THR A 1 182 ? 23.694 -0.416 40.580 1.00 48.09 182 THR A N 1
ATOM 1360 C CA . THR A 1 182 ? 23.962 -1.407 41.631 1.00 48.09 182 THR A CA 1
ATOM 1361 C C . THR A 1 182 ? 23.184 -1.048 42.882 1.00 48.09 182 THR A C 1
ATOM 1363 O O . THR A 1 182 ? 23.070 0.176 43.127 1.00 48.09 182 THR A O 1
#

Foldseek 3Di:
DAAQKFKDFDCDDDPPLPHDGRFTWIFGDHGDPLDPDDDDDSLGIAGAAPLQDRQLSRPCLVPQLLVCQQQCVWQVHDPPDDDDPDLAQCEEAEDRDPPVVDDDDDDVVSCVVRVYHYTYRDVVVCVVVPVNSSVVSSVVCVVCSNVVVDDRDRDDDDDSVCVVVVVVVVPPPDDPDDDDDD

InterPro domains:
  IPR011032 GroES-like superfamily [SSF50129] (2-80)
  IPR036291 NAD(P)-binding domain superfamily [SSF51735] (53-132)
  IPR051397 Zinc-containing alcohol dehydrogenase-like protein [PTHR43677] (2-91)